Protein AF-A0A941HKG5-F1 (afdb_monomer)

Structure (mmCIF, N/CA/C/O backbone):
data_AF-A0A941HKG5-F1
#
_entry.id   AF-A0A941HKG5-F1
#
loop_
_atom_site.group_PDB
_atom_site.id
_atom_site.type_symbol
_atom_site.label_atom_id
_atom_site.label_alt_id
_atom_site.label_comp_id
_atom_site.label_asym_id
_atom_site.label_entity_id
_atom_site.label_seq_id
_atom_site.pdbx_PDB_ins_code
_atom_site.Cartn_x
_atom_site.Cartn_y
_atom_site.Cartn_z
_atom_site.occupancy
_atom_site.B_iso_or_equiv
_atom_site.auth_seq_id
_atom_site.auth_comp_id
_atom_site.auth_asym_id
_atom_site.auth_atom_id
_atom_site.pdbx_PDB_model_num
ATOM 1 N N . MET A 1 1 ? 20.394 -18.582 -4.230 1.00 53.31 1 MET A N 1
ATOM 2 C CA . MET A 1 1 ? 21.376 -18.535 -5.340 1.00 53.31 1 MET A CA 1
ATOM 3 C C . MET A 1 1 ? 20.877 -17.696 -6.530 1.00 53.31 1 MET A C 1
ATOM 5 O O . MET A 1 1 ? 21.577 -17.605 -7.527 1.00 53.31 1 MET A O 1
ATOM 9 N N . ASP A 1 2 ? 19.723 -17.016 -6.420 1.00 62.53 2 ASP A N 1
ATOM 10 C CA . ASP A 1 2 ? 19.100 -16.258 -7.524 1.00 62.53 2 ASP A CA 1
ATOM 11 C C . ASP A 1 2 ? 19.699 -14.875 -7.804 1.00 62.53 2 ASP A C 1
ATOM 13 O O . ASP A 1 2 ? 19.486 -14.318 -8.877 1.00 62.53 2 ASP A O 1
ATOM 17 N N . LYS A 1 3 ? 20.489 -14.322 -6.875 1.00 72.69 3 LYS A N 1
ATOM 18 C CA . LYS A 1 3 ? 20.997 -12.943 -6.969 1.00 72.69 3 LYS A CA 1
ATOM 19 C C . LYS A 1 3 ? 21.971 -12.708 -8.139 1.00 72.69 3 LYS A C 1
ATOM 21 O O . LYS A 1 3 ? 22.133 -11.570 -8.557 1.00 72.69 3 LYS A O 1
ATOM 26 N N . TYR A 1 4 ? 22.581 -13.763 -8.690 1.00 85.19 4 TYR A N 1
ATOM 27 C CA . TYR A 1 4 ? 23.591 -13.672 -9.761 1.00 85.19 4 TYR A CA 1
ATOM 28 C C . TYR A 1 4 ? 23.233 -14.464 -11.022 1.00 85.19 4 TYR A C 1
ATOM 30 O O . TYR A 1 4 ? 24.073 -14.645 -11.902 1.00 85.19 4 TYR A O 1
ATOM 38 N N . LYS A 1 5 ? 21.986 -14.935 -11.137 1.00 89.19 5 LYS A N 1
ATOM 39 C CA . LYS A 1 5 ? 21.553 -15.788 -12.253 1.00 89.19 5 LYS A CA 1
ATOM 40 C C . LYS A 1 5 ? 21.750 -15.104 -13.611 1.00 89.19 5 LYS A C 1
ATOM 42 O O . LYS A 1 5 ? 22.258 -15.723 -14.538 1.00 89.19 5 LYS A O 1
ATOM 47 N N . LEU A 1 6 ? 21.422 -13.813 -13.703 1.00 89.62 6 LEU A N 1
ATOM 48 C CA . LEU A 1 6 ? 21.609 -13.016 -14.921 1.00 89.62 6 LEU A CA 1
ATOM 49 C C . LEU A 1 6 ? 23.087 -12.786 -15.249 1.00 89.62 6 LEU A C 1
ATOM 51 O O . LEU A 1 6 ? 23.476 -12.890 -16.406 1.00 89.62 6 LEU A O 1
ATOM 55 N N . THR A 1 7 ? 23.919 -12.534 -14.237 1.00 89.81 7 THR A N 1
ATOM 56 C CA . THR A 1 7 ? 25.368 -12.373 -14.413 1.00 89.81 7 THR A CA 1
ATOM 57 C C . THR A 1 7 ? 26.009 -13.661 -14.928 1.00 89.81 7 THR A C 1
ATOM 59 O O . THR A 1 7 ? 26.839 -13.608 -15.829 1.00 89.81 7 THR A O 1
ATOM 62 N N . LEU A 1 8 ? 25.585 -14.821 -14.414 1.00 93.06 8 LEU A N 1
ATOM 63 C CA . LEU A 1 8 ? 26.057 -16.126 -14.879 1.00 93.06 8 LEU A CA 1
ATOM 64 C C . LEU A 1 8 ? 25.635 -16.39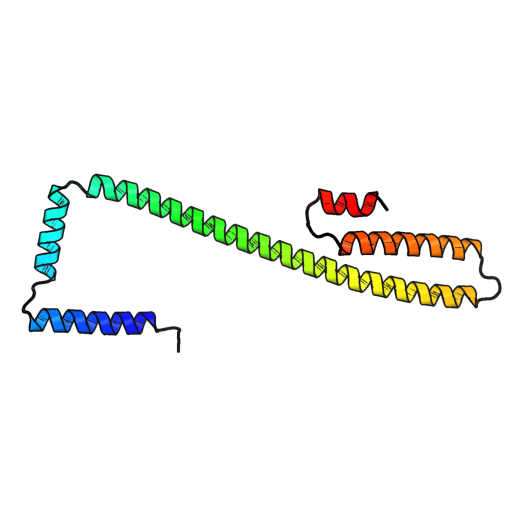3 -16.332 1.00 93.06 8 LEU A C 1
ATOM 66 O O . LEU A 1 8 ? 26.458 -16.816 -17.135 1.00 93.06 8 LEU A O 1
ATOM 70 N N . ILE A 1 9 ? 24.377 -16.104 -16.685 1.00 93.31 9 ILE A N 1
ATOM 71 C CA . ILE A 1 9 ? 23.881 -16.230 -18.065 1.00 93.31 9 ILE A CA 1
ATOM 72 C C . ILE A 1 9 ? 24.673 -15.314 -19.004 1.00 93.31 9 ILE A C 1
ATOM 74 O O . ILE A 1 9 ? 25.105 -15.756 -20.065 1.00 93.31 9 ILE A O 1
ATOM 78 N N . GLY A 1 10 ? 24.914 -14.064 -18.599 1.00 92.88 10 GLY A N 1
ATOM 79 C CA . GLY A 1 10 ? 25.717 -13.115 -19.367 1.00 92.88 10 GLY A CA 1
ATOM 80 C C . GLY A 1 10 ? 27.156 -13.589 -19.573 1.00 92.88 10 GLY A C 1
ATOM 81 O O . GLY A 1 10 ? 27.687 -13.455 -20.670 1.00 92.88 10 GLY A O 1
ATOM 82 N N . LEU A 1 11 ? 27.761 -14.203 -18.553 1.00 94.00 11 LEU A N 1
ATOM 83 C CA . LEU A 1 11 ? 29.112 -14.760 -18.634 1.00 94.00 11 LEU A CA 1
ATOM 84 C C . LEU A 1 11 ? 29.181 -15.987 -19.552 1.00 94.00 11 LEU A C 1
ATOM 86 O O . LEU A 1 11 ? 30.104 -16.108 -20.350 1.00 94.00 11 LEU A O 1
ATOM 90 N N . VAL A 1 12 ? 28.195 -16.883 -19.487 1.00 95.44 12 VAL A N 1
ATOM 91 C CA . VAL A 1 12 ? 28.121 -18.033 -20.401 1.00 95.44 12 VAL A CA 1
ATOM 92 C C . VAL A 1 12 ? 27.939 -17.562 -21.844 1.00 95.44 12 VAL A C 1
ATOM 94 O O . VAL A 1 12 ? 28.626 -18.052 -22.738 1.00 95.44 12 VAL A O 1
ATOM 97 N N . LEU A 1 13 ? 27.063 -16.579 -22.074 1.00 94.38 13 LEU A N 1
ATOM 98 C CA . LEU A 1 13 ? 26.854 -15.995 -23.398 1.00 94.38 13 LEU A CA 1
ATOM 99 C C . LEU A 1 13 ? 28.116 -15.308 -23.925 1.00 94.38 13 LEU A C 1
ATOM 101 O O . LEU A 1 13 ? 28.469 -15.523 -25.080 1.00 94.38 13 LEU A O 1
ATOM 105 N N . SER A 1 14 ? 28.818 -14.517 -23.108 1.00 92.31 14 SER A N 1
ATOM 106 C CA . SER A 1 14 ? 30.019 -13.808 -23.563 1.00 92.31 14 SER A CA 1
ATOM 107 C C . SER A 1 14 ? 31.134 -14.773 -23.965 1.00 92.31 14 SER A C 1
ATOM 109 O O . SER A 1 14 ? 31.724 -14.612 -25.033 1.00 92.31 14 SER A O 1
ATOM 111 N N . VAL A 1 15 ? 31.368 -15.816 -23.162 1.00 94.50 15 VAL A N 1
ATOM 112 C CA . VAL A 1 15 ? 32.340 -16.871 -23.473 1.00 94.50 15 VAL A CA 1
ATOM 113 C C . VAL A 1 15 ? 31.938 -17.612 -24.747 1.00 94.50 15 VAL A C 1
ATOM 115 O O . VAL A 1 15 ? 32.781 -17.833 -25.613 1.00 94.50 15 VAL A O 1
ATOM 118 N N . PHE A 1 16 ? 30.654 -17.947 -24.902 1.00 93.69 16 PHE A N 1
ATOM 119 C CA . PHE A 1 16 ? 30.142 -18.617 -26.096 1.00 93.69 16 PHE A CA 1
ATOM 120 C C . PHE A 1 16 ? 30.334 -17.780 -27.370 1.00 93.69 16 PHE A C 1
ATOM 122 O O . PHE A 1 16 ? 30.853 -18.285 -28.368 1.00 93.69 16 PHE A O 1
ATOM 129 N N . PHE A 1 17 ? 29.969 -16.494 -27.340 1.00 90.00 17 PHE A N 1
ATOM 130 C CA . PHE A 1 17 ? 30.156 -15.585 -28.474 1.00 90.00 17 PHE A CA 1
ATOM 131 C C . PHE A 1 17 ? 31.633 -15.405 -28.821 1.00 90.00 17 PHE A C 1
ATOM 133 O O . PHE A 1 17 ? 31.985 -15.457 -29.996 1.00 90.00 17 PHE A O 1
ATOM 140 N N . TYR A 1 18 ? 32.498 -15.257 -27.816 1.00 88.75 18 TYR A N 1
ATOM 141 C CA . TYR A 1 18 ? 33.941 -15.143 -28.019 1.00 88.75 18 TYR A CA 1
ATOM 142 C C . TYR A 1 18 ? 34.528 -16.391 -28.691 1.00 88.75 18 TYR A C 1
ATOM 144 O O . TYR A 1 18 ? 35.242 -16.289 -29.687 1.00 88.75 18 TYR A O 1
ATOM 152 N N . PHE A 1 19 ? 34.1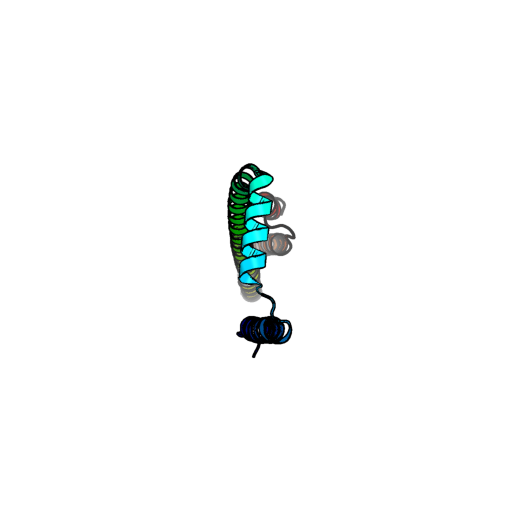73 -17.581 -28.198 1.00 91.56 19 PHE A N 1
ATOM 153 C CA . PHE A 1 19 ? 34.660 -18.845 -28.752 1.00 91.56 19 PHE A CA 1
ATOM 154 C C . PHE A 1 19 ? 34.180 -19.063 -30.193 1.00 91.56 19 PHE A C 1
ATOM 156 O O . PHE A 1 19 ? 34.941 -19.498 -31.059 1.00 91.56 19 PHE A O 1
ATOM 163 N N . THR A 1 20 ? 32.922 -18.708 -30.462 1.00 88.06 20 THR A N 1
ATOM 164 C CA . THR A 1 20 ? 32.322 -18.777 -31.799 1.00 88.06 20 THR A CA 1
ATOM 165 C C . THR A 1 20 ? 33.001 -17.804 -32.764 1.00 88.06 20 THR A C 1
ATOM 167 O O . THR A 1 20 ? 33.284 -18.177 -33.899 1.00 88.06 20 THR A O 1
ATOM 170 N N . ALA A 1 21 ? 33.312 -16.584 -32.312 1.00 88.56 21 ALA A N 1
ATOM 171 C CA . ALA A 1 21 ? 33.996 -15.577 -33.119 1.00 88.56 21 ALA A CA 1
ATOM 172 C C . ALA A 1 21 ? 35.382 -16.050 -33.577 1.00 88.56 21 ALA A C 1
ATOM 174 O O . ALA A 1 21 ? 35.713 -15.917 -34.749 1.00 88.56 21 ALA A O 1
ATOM 175 N N . ILE A 1 22 ? 36.154 -16.659 -32.670 1.00 89.44 22 ILE A N 1
ATOM 176 C CA . ILE A 1 22 ? 37.486 -17.195 -32.980 1.00 89.44 22 ILE A CA 1
ATOM 177 C C . ILE A 1 22 ? 37.396 -18.407 -33.907 1.00 89.44 22 ILE A C 1
ATOM 179 O O . ILE A 1 22 ? 38.110 -18.469 -34.899 1.00 89.44 22 ILE A O 1
ATOM 183 N N . THR A 1 23 ? 36.518 -19.367 -33.602 1.00 89.69 23 THR A N 1
ATOM 184 C CA . THR A 1 23 ? 36.441 -20.635 -34.355 1.00 89.69 23 THR A CA 1
ATOM 185 C C . THR A 1 23 ? 35.993 -20.426 -35.802 1.00 89.69 23 THR A C 1
ATOM 187 O O . THR A 1 23 ? 36.389 -21.177 -36.686 1.00 89.69 23 THR A O 1
ATOM 190 N N . LEU A 1 24 ? 35.149 -19.422 -36.041 1.00 88.69 24 LEU A N 1
ATOM 191 C CA . LEU A 1 24 ? 34.619 -19.098 -37.365 1.00 88.69 24 LEU A CA 1
ATOM 192 C C . LEU A 1 24 ? 35.378 -17.953 -38.054 1.00 88.69 24 LEU A C 1
ATOM 194 O O . LEU A 1 24 ? 34.909 -17.486 -39.090 1.00 88.69 24 LEU A O 1
ATOM 198 N N . GLU A 1 25 ? 36.485 -17.476 -37.466 1.00 83.50 25 GLU A N 1
ATOM 199 C CA . GLU A 1 25 ? 37.254 -16.311 -37.943 1.00 83.50 25 GLU A CA 1
ATOM 200 C C . GLU A 1 25 ? 36.346 -15.106 -38.257 1.00 83.50 25 GLU A C 1
ATOM 202 O O . GLU A 1 25 ? 36.527 -14.361 -39.219 1.00 83.50 25 GLU A O 1
ATOM 207 N N . LEU A 1 26 ? 35.295 -14.929 -37.451 1.00 83.12 26 LEU A N 1
ATOM 208 C CA . LEU A 1 26 ? 34.346 -13.847 -37.640 1.00 83.12 26 LEU A CA 1
ATOM 209 C C . LEU A 1 26 ? 34.934 -12.573 -37.047 1.00 83.12 26 LEU A C 1
ATOM 211 O O . LEU A 1 26 ? 34.957 -12.392 -35.829 1.00 83.12 26 LEU A O 1
ATOM 215 N N . GLU A 1 27 ? 35.291 -11.639 -37.922 1.00 84.94 27 GLU A N 1
ATOM 216 C CA . GLU A 1 27 ? 35.559 -10.240 -37.583 1.00 84.94 27 GLU A CA 1
ATOM 217 C C . GLU A 1 27 ? 34.246 -9.532 -37.196 1.00 84.94 27 GLU A C 1
ATOM 219 O O . GLU A 1 27 ? 33.734 -8.649 -37.885 1.00 84.94 27 GLU A O 1
ATOM 224 N N . LEU A 1 28 ? 33.631 -9.971 -36.090 1.00 81.75 28 LEU A N 1
ATOM 225 C CA . LEU A 1 28 ? 32.333 -9.484 -35.614 1.00 81.75 28 LEU A CA 1
ATOM 226 C C . LEU A 1 28 ? 32.341 -7.973 -35.385 1.00 81.75 28 LEU A C 1
ATOM 228 O O . LEU A 1 28 ? 31.336 -7.316 -35.639 1.00 81.75 28 LEU A O 1
ATOM 232 N N . PHE A 1 29 ? 33.471 -7.431 -34.928 1.00 81.62 29 PHE A N 1
ATOM 233 C CA . PHE A 1 29 ? 33.636 -5.997 -34.730 1.00 81.62 29 PHE A CA 1
ATOM 234 C C . PHE A 1 29 ? 33.576 -5.239 -36.059 1.00 81.62 29 PHE A C 1
ATOM 236 O O . PHE A 1 29 ? 32.816 -4.288 -36.188 1.00 81.62 29 PHE A O 1
ATOM 243 N N . GLU A 1 30 ? 34.295 -5.701 -37.077 1.00 86.31 30 GLU A N 1
ATOM 244 C CA . GLU A 1 30 ? 34.339 -5.061 -38.395 1.00 86.31 30 GLU A CA 1
ATOM 245 C C . GLU A 1 30 ? 32.990 -5.158 -39.114 1.00 86.31 30 GLU A C 1
ATOM 247 O O . GLU A 1 30 ? 32.489 -4.167 -39.646 1.00 86.31 30 GLU A O 1
ATOM 252 N N . LYS A 1 31 ? 32.322 -6.315 -39.017 1.00 86.19 31 LYS A N 1
ATOM 253 C CA . LYS A 1 31 ? 30.940 -6.487 -39.491 1.00 86.19 31 LYS A CA 1
ATOM 254 C C . LYS A 1 31 ? 29.956 -5.581 -38.756 1.00 86.19 31 LYS A C 1
ATOM 256 O O . LYS A 1 31 ? 29.026 -5.075 -39.377 1.00 86.19 31 LYS A O 1
ATOM 261 N N . PHE A 1 32 ? 30.149 -5.362 -37.458 1.00 84.00 32 PHE A N 1
ATOM 262 C CA . PHE A 1 32 ? 29.328 -4.440 -36.679 1.00 84.00 32 PHE A CA 1
ATOM 263 C C . PHE A 1 32 ? 29.549 -2.982 -37.103 1.00 84.00 32 PHE A C 1
ATOM 265 O O . PHE A 1 32 ? 28.576 -2.254 -37.272 1.00 84.00 32 PHE A O 1
ATOM 272 N N . ILE A 1 33 ? 30.795 -2.571 -37.357 1.00 86.75 33 ILE A N 1
ATOM 273 C CA . ILE A 1 33 ? 31.108 -1.238 -37.893 1.00 86.75 33 ILE A CA 1
ATOM 274 C C . ILE A 1 33 ? 30.500 -1.050 -39.288 1.00 86.75 33 ILE A C 1
ATOM 276 O O . ILE A 1 33 ? 29.844 -0.041 -39.532 1.00 86.75 33 ILE A O 1
ATOM 280 N N . ALA A 1 34 ? 30.640 -2.031 -40.184 1.00 86.94 34 ALA A N 1
ATOM 281 C CA . ALA A 1 34 ? 30.031 -1.983 -41.515 1.00 86.94 34 ALA A CA 1
ATOM 282 C C . ALA A 1 34 ? 28.495 -1.925 -41.447 1.00 86.94 34 ALA A C 1
ATOM 284 O O . ALA A 1 34 ? 27.858 -1.204 -42.214 1.00 86.94 34 ALA A O 1
ATOM 285 N N . PHE A 1 35 ? 27.893 -2.645 -40.498 1.00 84.88 35 PHE A N 1
ATOM 286 C CA . PHE A 1 35 ? 26.461 -2.583 -40.233 1.00 84.88 35 PHE A CA 1
ATOM 287 C C . PHE A 1 35 ? 26.028 -1.202 -39.721 1.00 84.88 35 PHE A C 1
ATOM 289 O O . PHE A 1 35 ? 25.063 -0.646 -40.242 1.00 84.88 35 PHE A O 1
ATOM 296 N N . LEU A 1 36 ? 26.752 -0.606 -38.770 1.00 82.94 36 LEU A N 1
ATOM 297 C CA . LEU A 1 36 ? 26.475 0.755 -38.298 1.00 82.94 36 LEU A CA 1
ATOM 298 C C . LEU A 1 36 ? 26.595 1.789 -39.426 1.00 82.94 36 LEU A C 1
ATOM 300 O O . LEU A 1 36 ? 25.701 2.615 -39.580 1.00 82.94 36 LEU A O 1
ATOM 304 N N . ALA A 1 37 ? 27.628 1.684 -40.266 1.00 84.12 37 ALA A N 1
ATOM 305 C CA . ALA A 1 37 ? 27.788 2.539 -41.442 1.00 84.12 37 ALA A CA 1
ATOM 306 C C . ALA A 1 37 ? 26.644 2.354 -42.458 1.00 84.12 37 ALA A C 1
ATOM 308 O O . ALA A 1 37 ? 26.223 3.306 -43.109 1.00 84.12 37 ALA A O 1
ATOM 309 N N . SER A 1 38 ? 26.096 1.138 -42.582 1.00 83.56 38 SER A N 1
ATOM 310 C CA . SER A 1 38 ? 24.920 0.897 -43.426 1.00 83.56 38 SER A CA 1
ATOM 311 C C . SER A 1 38 ? 23.644 1.527 -42.861 1.00 83.56 38 SER A C 1
ATOM 313 O O . SER A 1 38 ? 22.806 1.959 -43.640 1.00 83.56 38 SER A O 1
ATOM 315 N N . ILE A 1 39 ? 23.506 1.627 -41.533 1.00 79.69 39 ILE A N 1
ATOM 316 C CA . ILE A 1 39 ? 22.376 2.296 -40.866 1.00 79.69 39 ILE A CA 1
ATOM 317 C C . ILE A 1 39 ? 22.452 3.816 -41.041 1.00 79.69 39 ILE A C 1
ATOM 319 O O . ILE A 1 39 ? 21.417 4.455 -41.218 1.00 79.69 39 ILE A O 1
ATOM 323 N N . GLU A 1 40 ? 23.657 4.386 -41.032 1.00 76.62 40 GLU A N 1
ATOM 324 C CA . GLU A 1 40 ? 23.887 5.819 -41.259 1.00 76.62 40 GLU A CA 1
ATOM 325 C C . GLU A 1 40 ? 23.358 6.276 -42.630 1.00 76.62 40 GLU A C 1
ATOM 327 O O . GLU A 1 40 ? 22.778 7.351 -42.740 1.00 76.62 40 GLU A O 1
ATOM 332 N N . GLN A 1 41 ? 23.433 5.422 -43.662 1.00 77.75 41 GLN A N 1
ATOM 333 C CA . GLN A 1 41 ? 22.856 5.716 -44.986 1.00 77.75 41 GLN A CA 1
ATOM 334 C C . GLN A 1 41 ? 21.330 5.875 -44.983 1.00 77.75 41 GLN A C 1
ATOM 336 O O . GLN A 1 41 ? 20.774 6.439 -45.923 1.00 77.75 41 GLN A O 1
ATOM 341 N N . PHE A 1 42 ? 20.648 5.348 -43.968 1.00 79.62 42 PHE A N 1
ATOM 342 C CA . PHE A 1 42 ? 19.196 5.416 -43.845 1.00 79.62 42 PHE A CA 1
ATOM 343 C C . PHE A 1 42 ? 18.731 6.570 -42.940 1.00 79.62 42 PHE A C 1
ATOM 345 O O . PHE A 1 42 ? 17.539 6.619 -42.641 1.00 79.62 42 PHE A O 1
ATOM 352 N N . GLU A 1 43 ? 19.638 7.450 -42.479 1.00 79.25 43 GLU A N 1
ATOM 353 C CA . GLU A 1 43 ? 19.337 8.595 -41.586 1.00 79.25 43 GLU A CA 1
ATOM 354 C C . GLU A 1 43 ? 18.487 8.180 -40.366 1.00 79.25 43 GLU A C 1
ATOM 356 O O . GLU A 1 43 ? 17.627 8.897 -39.853 1.00 79.25 43 GLU A O 1
ATOM 361 N N . VAL A 1 44 ? 18.694 6.943 -39.900 1.00 79.00 44 VAL A N 1
ATOM 362 C CA . VAL A 1 44 ? 17.872 6.324 -38.850 1.00 79.00 44 VAL A CA 1
ATOM 363 C C . VAL A 1 44 ? 18.068 7.046 -37.517 1.00 79.00 44 VAL A C 1
ATOM 365 O O . VAL A 1 44 ? 17.195 6.994 -36.652 1.00 79.00 44 VAL A O 1
ATOM 368 N N . ASP A 1 45 ? 19.184 7.750 -37.351 1.00 75.00 45 ASP A N 1
ATOM 369 C CA . ASP A 1 45 ? 19.474 8.621 -36.219 1.00 75.00 45 ASP A CA 1
ATOM 370 C C . ASP A 1 45 ? 18.454 9.761 -36.066 1.00 75.00 45 ASP A C 1
ATOM 372 O O . ASP A 1 45 ? 18.052 10.049 -34.933 1.00 75.00 45 ASP A O 1
ATOM 376 N N . GLU A 1 46 ? 17.941 10.323 -37.168 1.00 84.00 46 GLU A N 1
ATOM 377 C CA . GLU A 1 46 ? 16.923 11.384 -37.142 1.00 84.00 46 GLU A CA 1
ATOM 378 C C . GLU A 1 46 ? 15.601 10.899 -36.525 1.00 84.00 46 GLU A C 1
ATOM 380 O O . GLU A 1 46 ? 14.909 11.655 -35.843 1.00 84.00 46 GLU A O 1
ATOM 385 N N . ILE A 1 47 ? 15.276 9.612 -36.681 1.00 84.75 47 ILE A N 1
ATOM 386 C CA . ILE A 1 47 ? 14.090 8.995 -36.074 1.00 84.75 47 ILE A CA 1
ATOM 387 C C . ILE A 1 47 ? 14.411 8.429 -34.689 1.00 84.75 47 ILE A C 1
ATOM 389 O O . ILE A 1 47 ? 13.613 8.596 -33.765 1.00 84.75 47 ILE A O 1
ATOM 393 N N . ILE A 1 48 ? 15.568 7.781 -34.510 1.00 86.19 48 ILE A N 1
ATOM 394 C CA . ILE A 1 48 ? 15.963 7.135 -33.251 1.00 86.19 48 ILE A CA 1
ATOM 395 C C . ILE A 1 48 ? 16.056 8.150 -32.118 1.00 86.19 48 ILE A C 1
ATOM 397 O O . ILE A 1 48 ? 15.587 7.847 -31.023 1.00 86.19 48 ILE A O 1
ATOM 401 N N . ILE A 1 49 ? 16.642 9.331 -32.342 1.00 87.12 49 ILE A N 1
ATOM 402 C CA . ILE A 1 49 ? 16.853 10.311 -31.268 1.00 87.12 49 ILE A CA 1
ATOM 403 C C . ILE A 1 49 ? 15.509 10.789 -30.678 1.00 87.12 49 ILE A C 1
ATOM 405 O O . ILE A 1 49 ? 15.327 10.651 -29.462 1.00 87.12 49 ILE A O 1
ATOM 409 N N . PRO A 1 50 ? 14.525 11.267 -31.471 1.00 91.31 50 PRO A N 1
ATOM 410 C CA . PRO A 1 50 ? 13.191 11.591 -30.963 1.00 91.31 50 PRO A CA 1
ATOM 411 C C . PRO A 1 50 ? 12.495 10.414 -30.272 1.00 91.31 50 PRO A C 1
ATOM 413 O O . PRO A 1 50 ? 11.862 10.595 -29.230 1.00 91.31 50 PRO A O 1
ATOM 416 N N . LEU A 1 51 ? 12.636 9.202 -30.815 1.00 91.25 51 LEU A N 1
ATOM 417 C CA . LEU A 1 51 ? 12.027 7.993 -30.257 1.00 91.25 51 LEU A CA 1
ATOM 418 C C . LEU A 1 51 ? 12.634 7.619 -28.899 1.00 91.25 51 LEU A C 1
ATOM 420 O O . LEU A 1 51 ? 11.912 7.263 -27.967 1.00 91.25 51 LEU A O 1
ATOM 424 N N . LEU A 1 52 ? 13.953 7.751 -28.761 1.00 92.12 52 LEU A N 1
ATOM 425 C CA . LEU A 1 52 ? 14.676 7.527 -27.515 1.00 92.12 52 LEU A CA 1
ATOM 426 C C . LEU A 1 52 ? 14.237 8.545 -26.463 1.00 92.12 52 LEU A C 1
ATOM 428 O O . LEU A 1 52 ? 13.910 8.153 -25.343 1.00 92.12 52 LEU A O 1
ATOM 432 N N . ILE A 1 53 ? 14.150 9.828 -26.828 1.00 94.25 53 ILE A N 1
ATOM 433 C CA . ILE A 1 53 ? 13.643 10.881 -25.938 1.00 94.25 53 ILE A CA 1
ATOM 434 C C . ILE A 1 53 ? 12.225 10.529 -25.469 1.00 94.25 53 ILE A C 1
ATOM 436 O O . ILE A 1 53 ? 11.973 10.494 -24.263 1.00 94.25 53 ILE A O 1
ATOM 440 N N . PHE A 1 54 ? 11.319 10.193 -26.393 1.00 95.62 54 PHE A N 1
ATOM 441 C CA . PHE A 1 54 ? 9.955 9.779 -26.062 1.00 95.62 54 PHE A CA 1
ATOM 442 C C . PHE A 1 54 ? 9.930 8.596 -25.084 1.00 95.62 54 PHE A C 1
ATOM 444 O O . PHE A 1 54 ? 9.244 8.654 -24.061 1.00 95.62 54 PHE A O 1
ATOM 451 N N . PHE A 1 55 ? 10.711 7.545 -25.347 1.00 95.38 55 PHE A N 1
ATOM 452 C CA . PHE A 1 55 ? 10.752 6.366 -24.484 1.00 95.38 55 PHE A CA 1
ATOM 453 C C . PHE A 1 55 ? 11.346 6.642 -23.104 1.00 95.38 55 PHE A C 1
ATOM 455 O O . PHE A 1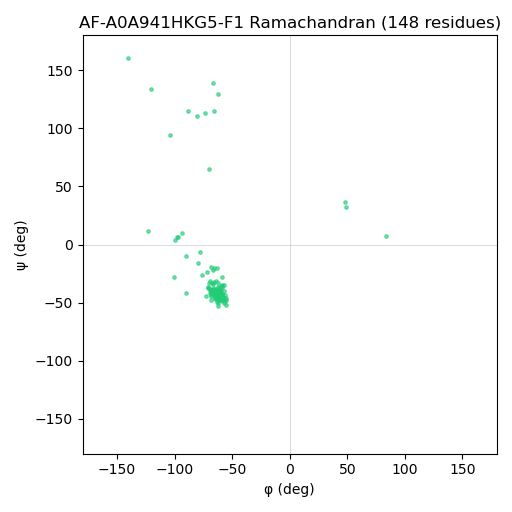 55 ? 10.871 6.068 -22.124 1.00 95.38 55 PHE A O 1
ATOM 462 N N . VAL A 1 56 ? 12.332 7.536 -22.990 1.00 96.50 56 VAL A N 1
ATOM 463 C CA . VAL A 1 56 ? 12.866 7.962 -21.689 1.00 96.50 56 VAL A CA 1
ATOM 464 C C . VAL A 1 56 ? 11.773 8.633 -20.860 1.00 96.50 56 VAL A C 1
ATOM 466 O O . VAL A 1 56 ? 11.571 8.258 -19.704 1.00 96.50 56 VAL A O 1
ATOM 469 N N . PHE A 1 57 ? 11.023 9.572 -21.442 1.00 96.69 57 PHE A N 1
ATOM 470 C CA . PHE A 1 57 ? 9.916 10.222 -20.737 1.00 96.69 57 PHE A CA 1
ATOM 471 C C . PHE A 1 57 ? 8.798 9.236 -20.386 1.00 96.69 57 PHE A C 1
ATOM 473 O O . PHE A 1 57 ? 8.334 9.229 -19.246 1.00 96.69 57 PHE A O 1
ATOM 480 N N . LEU A 1 58 ? 8.436 8.335 -21.303 1.00 95.88 58 LEU A N 1
ATOM 481 C CA . LEU A 1 58 ? 7.458 7.274 -21.048 1.00 95.88 58 LEU A CA 1
ATOM 482 C C . LEU A 1 58 ? 7.894 6.376 -19.883 1.00 95.88 58 LEU A C 1
ATOM 484 O O . LEU A 1 58 ? 7.083 6.042 -19.012 1.00 95.88 58 LEU A O 1
ATOM 488 N N . PHE A 1 59 ? 9.175 6.004 -19.832 1.00 95.81 59 PHE A N 1
ATOM 489 C CA . PHE A 1 59 ? 9.729 5.193 -18.754 1.00 95.81 59 PHE A CA 1
ATOM 490 C C . PHE A 1 59 ? 9.689 5.933 -17.413 1.00 95.81 59 PHE A C 1
ATOM 492 O O . PHE A 1 59 ? 9.242 5.367 -16.412 1.00 95.81 59 PHE A O 1
ATOM 499 N N . ILE A 1 60 ? 10.090 7.209 -17.390 1.00 95.88 60 ILE A N 1
ATOM 500 C CA . ILE A 1 60 ? 10.028 8.057 -16.192 1.00 95.88 60 ILE A CA 1
ATOM 501 C C . ILE A 1 60 ? 8.587 8.168 -15.686 1.00 95.88 60 ILE A C 1
ATOM 503 O O . ILE A 1 60 ? 8.340 7.951 -14.498 1.00 95.88 60 ILE A O 1
ATOM 507 N N . ASP A 1 61 ? 7.628 8.461 -16.562 1.00 93.88 61 ASP A N 1
ATOM 508 C CA . ASP A 1 61 ? 6.220 8.603 -16.187 1.00 93.88 61 ASP A CA 1
ATOM 509 C C . ASP A 1 61 ? 5.641 7.297 -15.646 1.00 93.88 61 ASP A C 1
ATOM 511 O O . ASP A 1 61 ? 4.984 7.286 -14.599 1.00 93.88 61 ASP A O 1
ATOM 515 N N . THR A 1 62 ? 5.946 6.179 -16.302 1.00 92.88 62 THR A N 1
ATOM 516 C CA . THR A 1 62 ? 5.511 4.849 -15.860 1.00 92.88 62 THR A CA 1
ATOM 517 C C . THR A 1 62 ? 6.087 4.515 -14.485 1.00 92.88 62 THR A C 1
ATOM 519 O O . THR A 1 62 ? 5.353 4.095 -13.586 1.00 92.88 62 THR A O 1
ATOM 522 N N . TYR A 1 63 ? 7.380 4.773 -14.272 1.00 92.88 63 TYR A N 1
ATOM 523 C CA . TYR A 1 63 ? 8.042 4.539 -12.992 1.00 92.88 63 TYR A CA 1
ATOM 524 C C . TYR A 1 63 ? 7.452 5.405 -11.870 1.00 92.88 63 TYR A C 1
ATOM 526 O O . TYR A 1 63 ? 7.131 4.906 -10.786 1.00 92.88 63 TYR A O 1
ATOM 534 N N . ARG A 1 64 ? 7.238 6.702 -12.132 1.00 92.12 64 ARG A N 1
ATOM 535 C CA . ARG A 1 64 ? 6.614 7.629 -11.173 1.00 92.12 64 ARG A CA 1
ATOM 536 C C . ARG A 1 64 ? 5.192 7.200 -10.825 1.00 92.12 64 ARG A C 1
ATOM 538 O O . ARG A 1 64 ? 4.821 7.229 -9.650 1.00 92.12 64 ARG A O 1
ATOM 545 N N . ARG A 1 65 ? 4.406 6.773 -11.817 1.00 90.81 65 ARG A N 1
ATOM 546 C CA . ARG A 1 65 ? 3.036 6.291 -11.607 1.00 90.81 65 ARG A CA 1
ATOM 547 C C . ARG A 1 65 ? 3.012 5.021 -10.764 1.00 90.81 65 ARG A C 1
ATOM 549 O O . ARG A 1 65 ? 2.207 4.945 -9.840 1.00 90.81 65 ARG A O 1
ATOM 556 N N . SER A 1 66 ? 3.922 4.081 -11.018 1.00 88.88 66 SER A N 1
ATOM 557 C CA . SER A 1 66 ? 4.050 2.860 -10.218 1.00 88.88 66 SER A CA 1
ATOM 558 C C . SER A 1 66 ? 4.341 3.177 -8.751 1.00 88.88 66 SER A C 1
ATOM 560 O O . SER A 1 66 ? 3.636 2.689 -7.871 1.00 88.88 66 SER A O 1
ATOM 562 N N . LYS A 1 67 ? 5.311 4.063 -8.475 1.00 88.94 67 LYS A N 1
ATOM 563 C CA . LYS A 1 67 ? 5.607 4.487 -7.097 1.00 88.94 67 LYS A CA 1
ATOM 564 C C . LYS A 1 67 ? 4.424 5.166 -6.421 1.00 88.94 67 LYS A C 1
ATOM 566 O O . LYS A 1 67 ? 4.174 4.932 -5.244 1.00 88.94 67 LYS A O 1
ATOM 571 N N . LYS A 1 68 ? 3.689 6.011 -7.150 1.00 91.56 68 LYS A N 1
ATOM 572 C CA . LYS A 1 68 ? 2.501 6.673 -6.602 1.00 91.56 68 LYS A CA 1
ATOM 573 C C . LYS A 1 68 ? 1.439 5.649 -6.201 1.00 91.56 68 LYS A C 1
ATOM 575 O O . LYS A 1 68 ? 0.907 5.746 -5.104 1.00 91.56 68 LYS A O 1
ATOM 580 N N . VAL A 1 69 ? 1.167 4.661 -7.054 1.00 92.69 69 VAL A N 1
ATOM 581 C CA . VAL A 1 69 ? 0.200 3.592 -6.756 1.00 92.69 69 VAL A CA 1
ATOM 582 C C . VAL A 1 69 ? 0.641 2.768 -5.547 1.00 92.69 69 VAL A C 1
ATOM 584 O O . VAL A 1 69 ? -0.177 2.482 -4.681 1.00 92.69 69 VAL A O 1
ATOM 587 N N . GLU A 1 70 ? 1.927 2.436 -5.442 1.00 91.12 70 GLU A N 1
ATOM 588 C CA . GLU A 1 70 ? 2.470 1.712 -4.289 1.00 91.12 70 GLU A CA 1
ATOM 589 C C . GLU A 1 70 ? 2.272 2.487 -2.976 1.00 91.12 70 GLU A C 1
ATOM 591 O O . GLU A 1 70 ? 1.782 1.929 -1.996 1.00 91.12 70 GLU A O 1
ATOM 596 N N . VAL A 1 71 ? 2.571 3.790 -2.973 1.00 91.88 71 VAL A N 1
ATOM 597 C CA . VAL A 1 71 ? 2.375 4.661 -1.803 1.00 91.88 71 VAL A CA 1
ATOM 598 C C . VAL A 1 71 ? 0.897 4.787 -1.431 1.00 91.88 71 VAL A C 1
ATOM 600 O O . VAL A 1 71 ? 0.559 4.692 -0.253 1.00 91.88 71 VAL A O 1
ATOM 603 N N . GLU A 1 72 ? 0.005 4.984 -2.402 1.00 89.12 72 GLU A N 1
ATOM 604 C CA . GLU A 1 72 ? -1.439 5.065 -2.140 1.00 89.12 72 GLU A CA 1
ATOM 605 C C . GLU A 1 72 ? -1.994 3.735 -1.603 1.00 89.12 72 GLU A C 1
ATOM 607 O O . GLU A 1 72 ? -2.752 3.727 -0.633 1.00 89.12 72 GLU A O 1
ATOM 612 N N . ASN A 1 73 ? -1.540 2.599 -2.137 1.00 88.75 73 ASN A N 1
ATOM 613 C CA . ASN A 1 73 ? -1.902 1.282 -1.613 1.00 88.75 73 ASN A CA 1
ATOM 614 C C . ASN A 1 73 ? -1.378 1.064 -0.188 1.00 88.75 73 ASN A C 1
ATOM 616 O O . ASN A 1 73 ? -2.094 0.526 0.656 1.00 88.75 73 ASN A O 1
ATOM 620 N N . ALA A 1 74 ? -0.153 1.506 0.111 1.00 88.88 74 ALA A N 1
ATOM 621 C CA . ALA A 1 74 ? 0.398 1.434 1.460 1.00 88.88 74 ALA A CA 1
ATOM 622 C C . ALA A 1 74 ? -0.429 2.268 2.453 1.00 88.88 74 ALA A C 1
ATOM 624 O O . ALA A 1 74 ? -0.777 1.769 3.524 1.00 88.88 74 ALA A O 1
ATOM 625 N N . LYS A 1 75 ? -0.816 3.499 2.084 1.00 87.62 75 LYS A N 1
ATOM 626 C CA . LYS A 1 75 ? -1.718 4.339 2.894 1.00 87.62 75 LYS A CA 1
ATOM 627 C C . LYS A 1 75 ? -3.058 3.648 3.146 1.00 87.62 75 LYS A C 1
ATOM 629 O O . LYS A 1 75 ? -3.524 3.618 4.282 1.00 87.62 75 LYS A O 1
ATOM 634 N N . LEU A 1 76 ? -3.650 3.063 2.106 1.00 85.94 76 LEU A N 1
ATOM 635 C CA . LEU A 1 76 ? -4.925 2.353 2.199 1.00 85.94 76 LEU A CA 1
ATOM 636 C C . LEU A 1 76 ? -4.830 1.137 3.132 1.00 85.94 76 LEU A C 1
ATOM 638 O O . LEU A 1 76 ? -5.724 0.919 3.948 1.00 85.94 76 LEU A O 1
ATOM 642 N N . ASN A 1 77 ? -3.734 0.381 3.069 1.00 85.06 77 ASN A N 1
ATOM 643 C CA . ASN A 1 77 ? -3.495 -0.750 3.967 1.00 85.06 77 ASN A CA 1
ATOM 644 C C . ASN A 1 77 ? -3.341 -0.309 5.429 1.00 85.06 77 ASN A C 1
ATOM 646 O O . ASN A 1 77 ? -3.931 -0.929 6.313 1.00 85.06 77 ASN A O 1
ATOM 650 N N . ILE A 1 78 ? -2.602 0.776 5.686 1.00 86.81 78 ILE A N 1
ATOM 651 C CA . ILE A 1 78 ? -2.468 1.354 7.033 1.00 86.81 78 ILE A CA 1
ATOM 652 C C . ILE A 1 78 ? -3.837 1.783 7.564 1.00 86.81 78 ILE A C 1
ATOM 654 O O . ILE A 1 78 ? -4.186 1.465 8.698 1.00 86.81 78 ILE A O 1
ATOM 658 N N . TYR A 1 79 ? -4.638 2.458 6.740 1.00 84.88 79 TYR A N 1
ATOM 659 C CA . TYR A 1 79 ? -5.967 2.907 7.138 1.00 84.88 79 TYR A CA 1
ATOM 660 C C . TYR A 1 79 ? -6.906 1.734 7.458 1.00 84.88 79 TYR A C 1
ATOM 662 O O . TYR A 1 79 ? -7.570 1.749 8.492 1.00 84.88 79 TYR A O 1
ATOM 670 N N . LYS A 1 80 ? -6.902 0.673 6.639 1.00 83.31 80 LYS A N 1
ATOM 671 C CA . LYS A 1 80 ? -7.638 -0.572 6.926 1.00 83.31 80 LYS A CA 1
ATOM 672 C C . LYS A 1 80 ? -7.214 -1.203 8.251 1.00 83.31 80 LYS A C 1
ATOM 674 O O . LYS A 1 80 ? -8.069 -1.590 9.044 1.00 83.31 80 LYS A O 1
ATOM 679 N N . ALA A 1 81 ? -5.908 -1.284 8.509 1.00 84.81 81 ALA A N 1
ATOM 680 C CA . ALA A 1 81 ? -5.387 -1.820 9.764 1.00 84.81 81 ALA A CA 1
ATOM 681 C C . ALA A 1 81 ? -5.813 -0.966 10.970 1.00 84.81 81 ALA A C 1
ATOM 683 O O . ALA A 1 81 ? -6.206 -1.510 12.004 1.00 84.81 81 ALA A O 1
ATOM 684 N N . MET A 1 82 ? -5.791 0.362 10.826 1.00 86.00 82 MET A N 1
ATOM 685 C CA . MET A 1 82 ? -6.247 1.297 11.853 1.00 86.00 82 MET A CA 1
ATOM 686 C C . MET A 1 82 ? -7.741 1.121 12.143 1.00 86.00 82 MET A C 1
ATOM 688 O O . MET A 1 8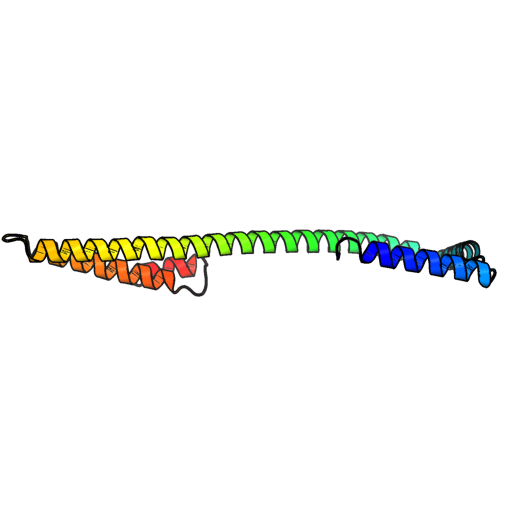2 ? -8.099 0.941 13.299 1.00 86.00 82 MET A O 1
ATOM 692 N N . LEU A 1 83 ? -8.592 1.081 11.112 1.00 83.25 83 LEU A N 1
ATOM 693 C CA . LEU A 1 83 ? -10.032 0.825 11.247 1.00 83.25 83 LEU A CA 1
ATOM 694 C C . LEU A 1 83 ? -10.317 -0.499 11.955 1.00 83.25 83 LEU A C 1
ATOM 696 O O . LEU A 1 83 ? -11.093 -0.535 12.905 1.00 83.25 83 LEU A O 1
ATOM 700 N N . SER A 1 84 ? -9.659 -1.579 11.528 1.00 82.69 84 SER A N 1
ATOM 701 C CA . SER A 1 84 ? -9.802 -2.891 12.163 1.00 82.69 84 SER A CA 1
ATOM 702 C C . SER A 1 84 ? -9.378 -2.858 13.633 1.00 82.69 84 SER A C 1
ATOM 704 O O . SER A 1 84 ? -10.037 -3.459 14.479 1.00 82.69 84 SER A O 1
ATOM 706 N N . SER A 1 85 ? -8.301 -2.139 13.957 1.00 85.62 85 SER A N 1
ATOM 707 C CA . SER A 1 85 ? -7.828 -1.992 15.337 1.00 85.62 85 SER A CA 1
ATOM 708 C C . SER A 1 85 ? -8.799 -1.162 16.177 1.00 85.62 85 SER A C 1
ATOM 710 O O . SER A 1 85 ? -9.126 -1.549 17.296 1.00 85.62 85 SER A O 1
ATOM 712 N N . SER A 1 86 ? -9.314 -0.057 15.633 1.00 85.94 86 SER A N 1
ATOM 713 C CA . SER A 1 86 ? -10.355 0.749 16.273 1.00 85.94 86 SER A CA 1
ATOM 714 C C . SER A 1 86 ? -11.617 -0.070 16.517 1.00 85.94 86 SER A C 1
ATOM 716 O O . SER A 1 86 ? -12.156 -0.006 17.614 1.00 85.94 86 SER A O 1
ATOM 718 N N . HIS A 1 87 ? -12.049 -0.891 15.555 1.00 84.50 87 HIS A N 1
ATOM 719 C CA . HIS A 1 87 ? -13.178 -1.803 15.736 1.00 84.50 87 HIS A CA 1
ATOM 720 C C . HIS A 1 87 ? -12.945 -2.754 16.918 1.00 84.50 87 HIS A C 1
ATOM 722 O O . HIS A 1 87 ? -13.809 -2.869 17.782 1.00 84.50 87 HIS A O 1
ATOM 728 N N . HIS A 1 88 ? -11.757 -3.358 17.028 1.00 85.19 88 HIS A N 1
ATOM 729 C CA . HIS A 1 88 ? -11.406 -4.190 18.184 1.00 85.19 88 HIS A CA 1
ATOM 730 C C . HIS A 1 88 ? -11.431 -3.425 19.516 1.00 85.19 88 HIS A C 1
ATOM 732 O O . HIS A 1 88 ? -11.988 -3.925 20.491 1.00 85.19 88 HIS A O 1
ATOM 738 N N . ILE A 1 89 ? -10.848 -2.223 19.573 1.00 86.56 89 ILE A N 1
ATOM 739 C CA . ILE A 1 89 ? -10.826 -1.393 20.791 1.00 86.56 89 ILE A CA 1
ATOM 740 C C . ILE A 1 89 ? -12.248 -1.008 21.205 1.00 86.56 89 ILE A C 1
ATOM 742 O O . ILE A 1 89 ? -12.604 -1.136 22.375 1.00 86.56 89 ILE A O 1
ATOM 746 N N . LEU A 1 90 ? -13.061 -0.560 20.249 1.00 88.94 90 LEU A N 1
ATOM 747 C CA . LEU A 1 90 ? -14.429 -0.127 20.501 1.00 88.94 90 LEU A CA 1
ATOM 748 C C . LEU A 1 90 ? -15.321 -1.296 20.920 1.00 88.94 90 LEU A C 1
ATOM 750 O O . LEU A 1 90 ? -16.110 -1.146 21.844 1.00 88.94 90 LEU A O 1
ATOM 754 N N . ASN A 1 91 ? -15.152 -2.475 20.320 1.00 87.62 91 ASN A N 1
ATOM 755 C CA . ASN A 1 91 ? -15.901 -3.659 20.729 1.00 87.62 91 ASN A CA 1
ATOM 756 C C . ASN A 1 91 ? -15.537 -4.092 22.161 1.00 87.62 91 ASN A C 1
ATOM 758 O O . ASN A 1 91 ? -16.411 -4.378 22.972 1.00 87.62 91 ASN A O 1
ATOM 762 N N . ASN A 1 92 ? -14.247 -4.055 22.515 1.00 90.12 92 ASN A N 1
ATOM 763 C CA . ASN A 1 92 ? -13.812 -4.298 23.893 1.00 90.12 92 ASN A CA 1
ATOM 764 C C . ASN A 1 92 ? -14.407 -3.286 24.878 1.00 90.12 92 ASN A C 1
ATOM 766 O O . ASN A 1 92 ? -14.772 -3.659 25.990 1.00 90.12 92 ASN A O 1
ATOM 770 N N . PHE A 1 93 ? -14.504 -2.018 24.477 1.00 90.44 93 PHE A N 1
ATOM 771 C CA . PHE A 1 93 ? -15.153 -0.990 25.282 1.00 90.44 93 PHE A CA 1
ATOM 772 C C . PHE A 1 93 ? -16.642 -1.292 25.488 1.00 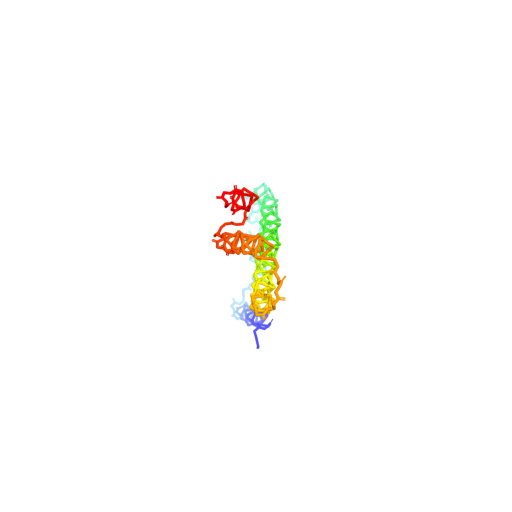90.44 93 PHE A C 1
ATOM 774 O O . PHE A 1 93 ? -17.095 -1.271 26.627 1.00 90.44 93 PHE A O 1
ATOM 781 N N . VAL A 1 94 ? -17.382 -1.652 24.433 1.00 90.06 94 VAL A N 1
ATOM 782 C CA . VAL A 1 94 ? -18.798 -2.052 24.541 1.00 90.06 94 VAL A CA 1
ATOM 783 C C . VAL A 1 94 ? -18.968 -3.199 25.541 1.00 90.06 94 VAL A C 1
ATOM 785 O O . VAL A 1 94 ? -19.778 -3.080 26.456 1.00 90.06 94 VAL A O 1
ATOM 788 N N . TYR A 1 95 ? -18.129 -4.238 25.474 1.00 90.31 95 TYR A N 1
ATOM 789 C CA . TYR A 1 95 ? -18.172 -5.330 26.454 1.00 90.31 95 TYR A CA 1
ATOM 790 C C . TYR A 1 95 ? -17.921 -4.872 27.900 1.00 90.31 95 TYR A C 1
ATOM 792 O O . TYR A 1 95 ? -18.549 -5.379 28.827 1.00 90.31 95 TYR A O 1
ATOM 800 N N . GLN A 1 96 ? -17.006 -3.924 28.128 1.00 90.94 96 GLN A N 1
ATOM 801 C CA . GLN A 1 96 ? -16.779 -3.370 29.470 1.00 90.94 96 GLN A CA 1
ATOM 802 C C . GLN A 1 96 ? -17.987 -2.575 29.968 1.00 90.94 96 GLN A C 1
ATOM 804 O O . GLN A 1 96 ? -18.324 -2.639 31.152 1.00 90.94 96 GLN A O 1
ATOM 809 N N . MET A 1 97 ? -18.646 -1.853 29.067 1.00 92.56 97 MET A N 1
ATOM 810 C CA . MET A 1 97 ? -19.863 -1.127 29.387 1.00 92.56 97 MET A CA 1
ATOM 811 C C . MET A 1 97 ? -21.002 -2.106 29.727 1.00 92.56 97 MET A C 1
ATOM 813 O O . MET A 1 97 ? -21.698 -1.898 30.719 1.00 92.56 97 MET A O 1
ATOM 817 N N . ASP A 1 98 ? -21.140 -3.236 29.030 1.00 89.94 98 ASP A N 1
ATOM 818 C CA . ASP A 1 98 ? -22.119 -4.273 29.396 1.00 89.94 98 ASP A CA 1
ATOM 819 C C . ASP A 1 98 ? -21.898 -4.829 30.817 1.00 89.94 98 ASP A C 1
ATOM 821 O O . ASP A 1 98 ? -22.856 -5.049 31.557 1.00 89.94 98 ASP A O 1
ATOM 825 N N . ILE A 1 99 ? -20.646 -4.989 31.258 1.00 91.56 99 ILE A N 1
ATOM 826 C CA . ILE A 1 99 ? -20.338 -5.373 32.651 1.00 91.56 99 ILE A CA 1
ATOM 827 C C . ILE A 1 99 ? -20.767 -4.274 33.635 1.00 91.56 99 ILE A C 1
ATOM 829 O O . ILE A 1 99 ? -21.312 -4.565 34.706 1.00 91.56 99 ILE A O 1
ATOM 833 N N . PHE A 1 100 ? -20.539 -3.006 33.282 1.00 91.50 100 PHE A N 1
ATOM 834 C CA . PHE A 1 100 ? -21.012 -1.873 34.076 1.00 91.50 100 PHE A CA 1
ATOM 835 C C . PHE A 1 100 ? -22.538 -1.888 34.205 1.00 91.50 100 PHE A C 1
ATOM 837 O O . PHE A 1 100 ? -23.052 -1.719 35.310 1.00 91.50 100 PHE A O 1
ATOM 844 N N . LYS A 1 101 ? -23.252 -2.156 33.106 1.00 92.00 101 LYS A N 1
ATOM 845 C CA . LYS A 1 101 ? -24.711 -2.285 33.082 1.00 92.00 101 LYS A CA 1
ATOM 846 C C . LYS A 1 101 ? -25.199 -3.335 34.076 1.00 92.00 101 LYS A C 1
ATOM 848 O O . LYS A 1 101 ? -26.020 -3.008 34.924 1.00 92.00 101 LYS A O 1
ATOM 853 N N . LEU A 1 102 ? -24.643 -4.548 34.017 1.00 92.12 102 LEU A N 1
ATOM 854 C CA . LEU A 1 102 ? -24.992 -5.637 34.938 1.00 92.12 102 LEU A CA 1
ATOM 855 C C . LEU A 1 102 ? -24.791 -5.219 36.401 1.00 92.12 102 LEU A C 1
ATOM 857 O O . LEU A 1 102 ? -25.648 -5.440 37.250 1.00 92.12 102 LEU A O 1
ATOM 861 N N . THR A 1 103 ? -23.681 -4.538 36.691 1.00 91.62 103 THR A N 1
ATOM 862 C CA . THR A 1 103 ? -23.392 -4.050 38.048 1.00 91.62 103 THR A CA 1
ATOM 863 C C . THR A 1 103 ? -24.391 -2.978 38.496 1.00 91.62 103 THR A C 1
ATOM 865 O O . THR A 1 103 ? -24.797 -2.948 39.658 1.00 91.62 103 THR A O 1
ATOM 868 N N . ALA A 1 104 ? -24.789 -2.084 37.589 1.00 92.38 104 ALA A N 1
ATOM 869 C CA . ALA A 1 104 ? -25.756 -1.028 37.863 1.00 92.38 104 ALA A CA 1
ATOM 870 C C . ALA A 1 104 ? -27.172 -1.585 38.087 1.00 92.38 104 ALA A C 1
ATOM 872 O O . ALA A 1 104 ? -27.865 -1.115 38.986 1.00 92.38 104 ALA A O 1
ATOM 873 N N . GLU A 1 105 ? -27.574 -2.605 37.322 1.00 91.19 105 GLU A N 1
ATOM 874 C CA . GLU A 1 105 ? -28.840 -3.333 37.494 1.00 91.19 105 GLU A CA 1
ATOM 875 C C . GLU A 1 105 ? -28.926 -4.027 38.858 1.00 91.19 105 GLU A C 1
ATOM 877 O O . GLU A 1 105 ? -29.960 -3.955 39.524 1.00 91.19 105 GLU A O 1
ATOM 882 N N . ASP A 1 106 ? -27.822 -4.625 39.308 1.00 93.06 106 ASP A N 1
ATOM 883 C CA . ASP A 1 106 ? -27.734 -5.304 40.603 1.00 93.06 106 ASP A CA 1
ATOM 884 C C . ASP A 1 106 ? -27.577 -4.334 41.793 1.00 93.06 106 ASP A C 1
ATOM 886 O O . ASP A 1 106 ? -27.623 -4.757 42.952 1.00 93.06 106 ASP A O 1
ATOM 890 N N . THR A 1 107 ? -27.398 -3.029 41.546 1.00 93.44 107 THR A N 1
ATOM 891 C CA . THR A 1 107 ? -27.192 -2.022 42.598 1.00 93.44 107 THR A CA 1
ATOM 892 C C . THR A 1 107 ? -28.528 -1.458 43.104 1.00 93.44 107 THR A C 1
ATOM 894 O O . THR A 1 107 ? -29.219 -0.736 42.377 1.00 93.44 107 THR A O 1
ATOM 897 N N . PRO A 1 108 ? -28.902 -1.683 44.380 1.00 92.00 108 PRO A N 1
ATOM 898 C CA . PRO A 1 108 ? -30.149 -1.159 44.926 1.00 92.00 108 PRO A CA 1
ATOM 899 C C . PRO A 1 108 ? -30.181 0.373 44.917 1.00 92.00 108 PRO A C 1
ATOM 901 O O . PRO A 1 108 ? -29.271 1.030 45.421 1.00 92.00 108 PRO A O 1
ATOM 904 N N . GLY A 1 109 ? -31.264 0.945 44.389 1.00 91.00 109 GLY A N 1
ATOM 905 C CA . GLY A 1 109 ? -31.464 2.396 44.332 1.00 91.00 109 GLY A CA 1
ATOM 906 C C . GLY A 1 109 ? -30.791 3.097 43.147 1.00 91.00 109 GLY A C 1
ATOM 907 O O . GLY A 1 109 ? -30.823 4.326 43.098 1.00 91.00 109 GLY A O 1
ATOM 908 N N . PHE A 1 110 ? -30.212 2.355 42.196 1.00 91.62 110 PHE A N 1
ATOM 909 C CA . PHE A 1 110 ? -29.721 2.930 40.943 1.00 91.62 110 PHE A CA 1
ATOM 910 C C . PHE A 1 110 ? -30.885 3.455 40.080 1.00 91.62 110 PHE A C 1
ATOM 912 O O . PHE A 1 110 ? -31.944 2.831 39.992 1.00 91.62 110 PHE A O 1
ATOM 919 N N . ASP A 1 111 ? -30.712 4.624 39.456 1.00 94.00 111 ASP A N 1
ATOM 920 C CA . ASP A 1 111 ? -31.776 5.275 38.684 1.00 94.00 111 ASP A CA 1
ATOM 921 C C . ASP A 1 111 ? -32.016 4.556 37.345 1.00 94.00 111 ASP A C 1
ATOM 923 O O . ASP A 1 111 ? -31.191 4.596 36.428 1.00 94.00 111 ASP A O 1
ATOM 927 N N . ALA A 1 112 ? -33.197 3.949 37.209 1.00 89.50 112 ALA A N 1
ATOM 928 C CA . ALA A 1 112 ? -33.619 3.241 36.004 1.00 89.50 112 ALA A CA 1
ATOM 929 C C . ALA A 1 112 ? -33.646 4.125 34.742 1.00 89.50 112 ALA A C 1
ATOM 931 O O . ALA A 1 112 ? -33.451 3.623 33.637 1.00 89.50 112 ALA A O 1
ATOM 932 N N . LYS A 1 113 ? -33.859 5.443 34.870 1.00 90.44 113 LYS A N 1
ATOM 933 C CA . LYS A 1 113 ? -33.825 6.358 33.717 1.00 90.44 113 LYS A CA 1
ATOM 934 C C . LYS A 1 113 ? -32.410 6.549 33.188 1.00 90.44 113 LYS A C 1
ATOM 936 O O . LYS A 1 113 ? -32.226 6.645 31.977 1.00 90.44 113 LYS A O 1
ATOM 941 N N . ILE A 1 114 ? -31.423 6.594 34.083 1.00 89.75 114 ILE A N 1
ATOM 942 C CA . ILE A 1 114 ? -30.009 6.681 33.702 1.00 89.75 114 ILE A CA 1
ATOM 943 C C . ILE A 1 114 ? -29.591 5.390 32.999 1.00 89.75 114 ILE A C 1
ATOM 945 O O . ILE A 1 114 ? -28.909 5.451 31.979 1.00 89.75 114 ILE A O 1
ATOM 949 N N . LEU A 1 115 ? -30.056 4.239 33.493 1.00 91.12 115 LEU A N 1
ATOM 950 C CA . LEU A 1 115 ? -29.790 2.947 32.867 1.00 91.12 115 LEU A CA 1
ATOM 951 C C . LEU A 1 115 ? -30.384 2.853 31.449 1.00 91.12 115 LEU A C 1
ATOM 953 O O . LEU A 1 115 ? -29.686 2.449 30.524 1.00 91.12 115 LEU A O 1
ATOM 957 N N . ALA A 1 116 ? -31.626 3.303 31.255 1.00 90.06 116 ALA A N 1
ATOM 958 C CA . ALA A 1 116 ? -32.263 3.330 29.935 1.00 90.06 116 ALA A CA 1
ATOM 959 C C . ALA A 1 116 ? -31.542 4.270 28.949 1.00 90.06 116 ALA A C 1
ATOM 961 O O . ALA A 1 116 ? -31.357 3.935 27.781 1.00 90.06 116 ALA A O 1
ATOM 962 N N . PHE A 1 117 ? -31.095 5.441 29.416 1.00 90.44 117 PHE A N 1
ATOM 963 C CA . PHE A 1 117 ? -30.311 6.365 28.590 1.00 90.44 117 PHE A CA 1
ATOM 964 C C . PHE A 1 117 ? -28.948 5.776 28.203 1.00 90.44 117 PHE A C 1
ATOM 966 O O . PHE A 1 117 ? -28.482 5.940 27.078 1.00 90.44 117 PHE A O 1
ATOM 973 N N . TYR A 1 118 ? -28.319 5.059 29.132 1.00 91.88 118 TYR A N 1
ATOM 974 C CA . TYR A 1 118 ? -27.086 4.330 28.884 1.00 91.88 118 TYR A CA 1
ATOM 975 C C . TYR A 1 118 ? -27.265 3.244 27.803 1.00 91.88 118 TYR A C 1
ATOM 977 O O . TYR A 1 118 ? -26.452 3.174 26.879 1.00 91.88 118 TYR A O 1
ATOM 985 N N . GLU A 1 119 ? -28.332 2.439 27.872 1.00 88.88 119 GLU A N 1
ATOM 986 C CA . GLU A 1 119 ? -28.619 1.400 26.870 1.00 88.88 119 GLU A CA 1
ATOM 987 C C . GLU A 1 119 ? -28.775 1.982 25.462 1.00 88.88 119 GLU A C 1
ATOM 989 O O . GLU A 1 119 ? -28.219 1.440 24.506 1.00 88.88 119 GLU A O 1
ATOM 994 N N . ASP A 1 120 ? -29.489 3.103 25.340 1.00 90.25 120 ASP A N 1
ATOM 995 C CA . ASP A 1 120 ? -29.708 3.773 24.058 1.00 90.25 120 ASP A CA 1
ATOM 996 C C . ASP A 1 120 ? -28.383 4.253 23.440 1.00 90.25 120 ASP A C 1
ATOM 998 O O . ASP A 1 120 ? -28.101 3.996 22.268 1.00 90.25 120 ASP A O 1
ATOM 1002 N N . ILE A 1 121 ? -27.501 4.858 24.247 1.00 87.19 121 ILE A N 1
ATOM 1003 C CA . ILE A 1 121 ? -26.171 5.287 23.788 1.00 87.19 121 ILE A CA 1
ATOM 1004 C C . ILE A 1 121 ? -25.348 4.098 23.289 1.00 87.19 121 ILE A C 1
ATOM 1006 O O . ILE A 1 121 ? -24.741 4.183 22.218 1.00 87.19 121 ILE A O 1
ATOM 1010 N N . ILE A 1 122 ? -25.301 2.998 24.041 1.00 89.81 122 ILE A N 1
ATOM 1011 C CA . ILE 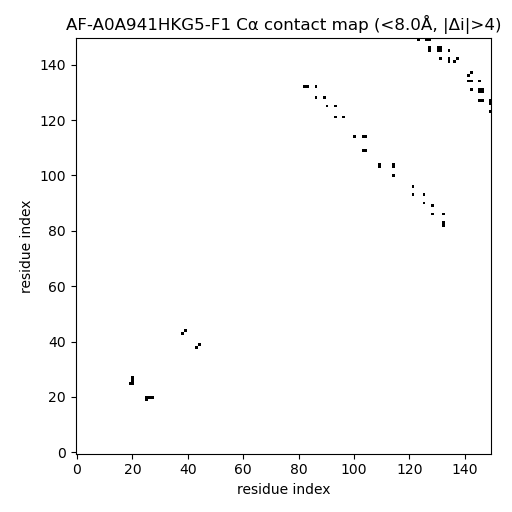A 1 122 ? -24.482 1.834 23.680 1.00 89.81 122 ILE A CA 1
ATOM 1012 C C . ILE A 1 122 ? -25.021 1.131 22.439 1.00 89.81 122 ILE A C 1
ATOM 1014 O O . ILE A 1 122 ? -24.234 0.755 21.566 1.00 89.81 122 ILE A O 1
ATOM 1018 N N . SER A 1 123 ? -26.342 1.004 22.324 1.00 87.56 123 SER A N 1
ATOM 1019 C CA . SER A 1 123 ? -27.000 0.412 21.159 1.00 87.56 123 SER A CA 1
ATOM 1020 C C . SER A 1 123 ? -26.717 1.219 19.888 1.00 87.56 123 SER A C 1
ATOM 1022 O O . SER A 1 123 ? -26.204 0.677 18.903 1.00 87.56 123 SER A O 1
ATOM 1024 N N . ASN A 1 124 ? -26.929 2.539 19.944 1.00 86.12 124 ASN A N 1
ATOM 1025 C CA . ASN A 1 124 ? -26.664 3.442 18.822 1.00 86.12 124 ASN A CA 1
ATOM 1026 C C . ASN A 1 124 ? -25.176 3.450 18.440 1.00 86.12 124 ASN A C 1
ATOM 1028 O O . ASN A 1 124 ? -24.824 3.333 17.265 1.00 86.12 124 ASN A O 1
ATOM 1032 N N . THR A 1 125 ? -24.283 3.503 19.431 1.00 86.00 125 THR A N 1
ATOM 1033 C CA . THR A 1 125 ? -22.830 3.485 19.200 1.00 86.00 125 THR A CA 1
ATOM 1034 C C . THR A 1 125 ? -22.386 2.171 18.552 1.00 86.00 125 THR A C 1
ATOM 1036 O O . THR A 1 125 ? -21.626 2.181 17.583 1.00 86.00 125 THR A O 1
ATOM 1039 N N . SER A 1 126 ? -22.901 1.033 19.022 1.00 86.00 126 SER A N 1
ATOM 1040 C CA . SER A 1 126 ? -22.595 -0.288 18.455 1.00 86.00 126 SER A CA 1
ATOM 1041 C C . SER A 1 126 ? -23.063 -0.411 17.003 1.00 86.00 126 SER A C 1
ATOM 1043 O O . SER A 1 126 ? -22.335 -0.939 16.157 1.00 86.00 126 SER A O 1
ATOM 1045 N N . HIS A 1 127 ? -24.243 0.129 16.681 1.00 85.62 127 HIS A N 1
ATOM 1046 C CA . HIS A 1 127 ? -24.756 0.166 15.312 1.00 85.62 127 HIS A CA 1
ATOM 1047 C C . HIS A 1 127 ? -23.863 1.006 14.381 1.00 85.62 127 HIS A C 1
ATOM 1049 O O . HIS A 1 127 ? -23.511 0.565 13.281 1.00 85.62 127 HIS A O 1
ATOM 1055 N N . GLN A 1 128 ? -23.432 2.188 14.831 1.00 83.06 128 GLN A N 1
ATOM 1056 C CA . GLN A 1 128 ? -22.528 3.059 14.072 1.00 83.06 128 GLN A CA 1
ATOM 1057 C C . GLN A 1 128 ? -21.156 2.408 13.838 1.00 83.06 128 GLN A C 1
ATOM 1059 O O . GLN A 1 128 ? -20.627 2.459 12.725 1.00 83.06 128 GLN A O 1
ATOM 1064 N N . ILE A 1 129 ? -20.597 1.731 14.849 1.00 83.69 129 ILE A N 1
ATOM 1065 C CA . ILE A 1 129 ? -19.325 0.998 14.733 1.00 83.69 129 ILE A CA 1
ATOM 1066 C C . ILE A 1 129 ? -19.425 -0.126 13.698 1.00 83.69 129 ILE A C 1
ATOM 1068 O O . ILE A 1 129 ? -18.528 -0.273 12.866 1.00 83.69 129 ILE A O 1
ATOM 1072 N N . ASN A 1 130 ? -20.509 -0.904 13.727 1.00 80.81 130 ASN A N 1
ATOM 1073 C CA . ASN A 1 130 ? -20.736 -1.989 12.770 1.00 80.81 130 ASN A CA 1
ATOM 1074 C C . ASN A 1 130 ? -20.980 -1.477 11.345 1.00 80.81 130 ASN A C 1
ATOM 1076 O O . ASN A 1 130 ? -20.577 -2.116 10.374 1.00 80.81 130 ASN A O 1
ATOM 1080 N N . SER A 1 131 ? -21.614 -0.315 11.201 1.00 80.06 131 SER A N 1
ATOM 1081 C CA . SER A 1 131 ? -21.821 0.314 9.893 1.00 80.06 131 SER A CA 1
ATOM 1082 C C . SER A 1 131 ? -20.496 0.783 9.283 1.00 80.06 131 SER A C 1
ATOM 1084 O O . SER A 1 131 ? -20.261 0.598 8.091 1.00 80.06 131 SER A O 1
ATOM 1086 N N . LEU A 1 132 ? -19.589 1.317 10.108 1.00 77.62 132 LEU A N 1
ATOM 1087 C CA . LEU A 1 132 ? -18.240 1.718 9.696 1.00 77.62 132 LEU A CA 1
ATOM 1088 C C . LEU A 1 132 ? -17.319 0.530 9.375 1.00 77.62 132 LEU A C 1
ATOM 1090 O O . LEU A 1 132 ? -16.514 0.619 8.448 1.00 77.62 132 LEU A O 1
ATOM 1094 N N . SER A 1 133 ? -17.403 -0.575 10.124 1.00 73.50 133 SER A N 1
ATOM 1095 C CA . SER A 1 133 ? -16.514 -1.733 9.931 1.00 73.50 133 SER A CA 1
ATOM 1096 C C . SER A 1 133 ? -16.818 -2.534 8.661 1.00 73.50 133 SER A C 1
ATOM 1098 O O . SER A 1 133 ? -15.921 -3.181 8.121 1.00 73.50 133 SER A O 1
ATOM 1100 N N . ASN A 1 134 ? -18.051 -2.454 8.154 1.00 75.62 134 ASN A N 1
ATOM 1101 C CA . ASN A 1 134 ? -18.510 -3.182 6.968 1.00 75.62 134 ASN A CA 1
ATOM 1102 C C . ASN A 1 134 ? -18.385 -2.388 5.655 1.00 75.62 134 ASN A C 1
ATOM 1104 O O . ASN A 1 134 ? -18.887 -2.823 4.616 1.00 75.62 134 ASN A O 1
ATOM 1108 N N . LEU A 1 135 ? -17.710 -1.234 5.665 1.00 72.12 135 LEU A N 1
ATOM 1109 C CA . LEU A 1 135 ? -17.484 -0.444 4.457 1.00 72.12 135 LEU A CA 1
ATOM 1110 C C . LEU A 1 135 ? -16.574 -1.179 3.461 1.00 72.12 135 LEU A C 1
ATOM 1112 O O . LEU A 1 135 ? -15.384 -1.389 3.696 1.00 72.12 135 LEU A O 1
ATOM 1116 N N . THR A 1 136 ? -17.130 -1.527 2.299 1.00 64.19 136 THR A N 1
ATOM 1117 C CA . THR A 1 136 ? -16.397 -2.164 1.192 1.00 64.19 136 THR A CA 1
ATOM 1118 C C . THR A 1 136 ? -15.522 -1.184 0.409 1.00 64.19 136 THR A C 1
ATOM 1120 O O . THR A 1 136 ? -14.518 -1.591 -0.179 1.00 64.19 136 THR A O 1
ATOM 1123 N N . THR A 1 137 ? -15.877 0.105 0.408 1.00 67.50 137 THR A N 1
ATOM 1124 C CA . THR A 1 137 ? -15.096 1.191 -0.198 1.00 67.50 137 THR A CA 1
ATOM 1125 C C . THR A 1 137 ? -14.729 2.222 0.857 1.00 67.50 137 THR A C 1
ATOM 1127 O O . THR A 1 137 ? -15.558 2.628 1.669 1.00 67.50 137 THR A O 1
ATOM 1130 N 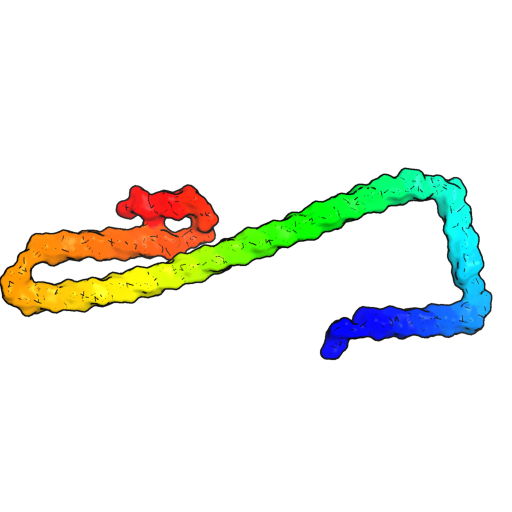N . ILE A 1 138 ? -13.463 2.635 0.852 1.00 68.12 138 ILE A N 1
ATOM 1131 C CA . ILE A 1 138 ? -12.932 3.652 1.756 1.00 68.12 138 ILE A CA 1
ATOM 1132 C C . ILE A 1 138 ? -12.786 4.934 0.943 1.00 68.12 138 ILE A C 1
ATOM 1134 O O . ILE A 1 138 ? -11.783 5.136 0.258 1.00 68.12 138 ILE A O 1
ATOM 1138 N N . ASP A 1 139 ? -13.809 5.774 0.995 1.00 73.38 139 ASP A N 1
ATOM 1139 C CA . ASP A 1 139 ? -13.815 7.117 0.437 1.00 73.38 139 ASP A CA 1
ATOM 1140 C C . ASP A 1 139 ? -14.559 8.057 1.397 1.00 73.38 139 ASP A C 1
ATOM 1142 O O . ASP A 1 139 ? -15.279 7.625 2.297 1.00 73.38 139 ASP A O 1
ATOM 1146 N N . GLU A 1 140 ? -14.335 9.364 1.269 1.00 72.69 140 GLU A N 1
ATOM 1147 C CA . GLU A 1 140 ? -14.890 10.342 2.213 1.00 72.69 140 GLU A CA 1
ATOM 1148 C C . GLU A 1 140 ? -16.425 10.285 2.282 1.00 72.69 140 GLU A C 1
ATOM 1150 O O . GLU A 1 140 ? -17.013 10.455 3.354 1.00 72.69 140 GLU A O 1
ATOM 1155 N N . TYR A 1 141 ? -17.073 10.013 1.147 1.00 78.31 141 TYR A N 1
ATOM 1156 C CA . TYR A 1 141 ? -18.522 9.932 1.060 1.00 78.31 141 TYR A CA 1
ATOM 1157 C C . TYR A 1 141 ? -19.050 8.659 1.730 1.00 78.31 141 TYR A C 1
ATOM 1159 O O . TYR A 1 141 ? -20.001 8.740 2.514 1.00 78.31 141 TYR A O 1
ATOM 1167 N N . SER A 1 142 ? -18.419 7.505 1.494 1.00 71.69 142 SER A N 1
ATOM 1168 C CA . SER A 1 142 ? -18.807 6.235 2.122 1.00 71.69 142 SER A CA 1
ATOM 1169 C C . SER A 1 142 ? -18.660 6.278 3.648 1.00 71.69 142 SER A C 1
ATOM 1171 O O . SER A 1 142 ? -19.565 5.854 4.362 1.00 71.69 142 SER A O 1
ATOM 1173 N N . ILE A 1 143 ? -17.588 6.896 4.157 1.00 72.56 143 ILE A N 1
ATOM 1174 C CA . ILE A 1 143 ? -17.347 7.054 5.601 1.00 72.56 143 ILE A CA 1
ATOM 1175 C C . ILE A 1 143 ? -18.362 8.006 6.246 1.00 72.56 143 ILE A C 1
ATOM 1177 O O . ILE A 1 143 ? -18.871 7.734 7.331 1.00 72.56 143 ILE A O 1
ATOM 1181 N N . ARG A 1 144 ? -18.668 9.148 5.615 1.00 72.94 144 ARG A N 1
ATOM 1182 C CA . ARG A 1 144 ? -19.637 10.110 6.175 1.00 72.94 144 ARG A CA 1
ATOM 1183 C C . ARG A 1 144 ? -21.061 9.561 6.173 1.00 72.94 144 ARG A C 1
ATOM 1185 O O . ARG A 1 144 ? -21.798 9.770 7.134 1.00 72.94 144 ARG A O 1
ATOM 1192 N N . SER A 1 145 ? -21.452 8.877 5.102 1.00 75.38 145 SER A N 1
ATOM 1193 C CA . SER A 1 145 ? -22.808 8.340 4.958 1.00 75.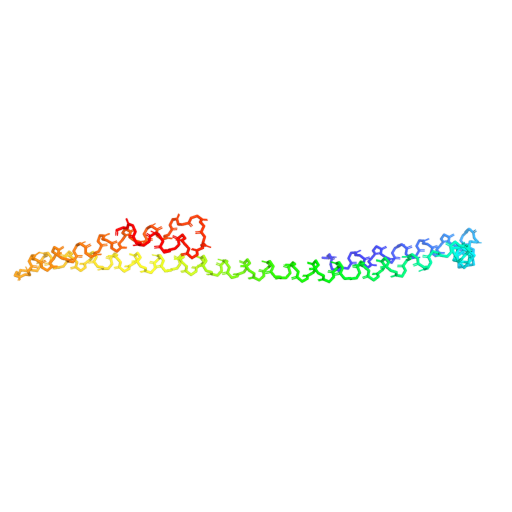38 145 SER A CA 1
ATOM 1194 C C . SER A 1 145 ? -23.091 7.172 5.907 1.00 75.38 145 SER A C 1
ATOM 1196 O O . SER A 1 145 ? -24.203 7.092 6.425 1.00 75.38 145 SER A O 1
ATOM 1198 N N . SER A 1 146 ? -22.097 6.335 6.229 1.00 68.38 146 SER A N 1
ATOM 1199 C CA . SER A 1 146 ? -22.275 5.197 7.147 1.00 68.38 146 SER A CA 1
ATOM 1200 C C . SER A 1 146 ? -22.532 5.587 8.604 1.00 68.38 146 SER A C 1
ATOM 1202 O O . SER A 1 146 ? -23.009 4.759 9.372 1.00 68.38 146 SER A O 1
ATOM 1204 N N . VAL A 1 147 ? -22.195 6.818 9.003 1.00 64.75 147 VAL A N 1
ATOM 1205 C CA . VAL A 1 147 ? -22.378 7.311 10.382 1.00 64.75 147 VAL A CA 1
ATOM 1206 C C . VAL A 1 147 ? -23.626 8.186 10.518 1.00 64.75 147 VAL A C 1
ATOM 1208 O O . VAL A 1 147 ? -24.212 8.236 11.590 1.00 64.75 147 VAL A O 1
ATOM 1211 N N . MET A 1 148 ? -24.055 8.868 9.448 1.00 62.34 148 MET A N 1
ATOM 1212 C CA . MET A 1 148 ? -25.192 9.805 9.493 1.00 62.34 148 MET A CA 1
ATOM 1213 C C . MET A 1 148 ? -26.567 9.182 9.198 1.00 62.34 148 MET A C 1
ATOM 1215 O O . MET A 1 148 ? -27.572 9.864 9.373 1.00 62.34 148 MET A O 1
ATOM 1219 N N . MET A 1 149 ? -26.632 7.932 8.730 1.00 51.75 149 MET A N 1
ATOM 1220 C CA . MET A 1 149 ? -27.901 7.224 8.472 1.00 51.75 149 MET A CA 1
ATOM 1221 C C . MET A 1 149 ? -28.311 6.243 9.586 1.00 51.75 149 MET A C 1
ATOM 1223 O O . MET A 1 149 ? -29.302 5.534 9.414 1.00 51.75 149 MET A O 1
ATOM 1227 N N . GLY A 1 150 ? -27.549 6.181 10.684 1.00 45.69 150 GLY A N 1
ATOM 1228 C CA . GLY A 1 150 ? -27.847 5.370 11.870 1.00 45.69 150 GLY A CA 1
ATOM 1229 C C . GLY A 1 150 ? -28.581 6.167 12.933 1.00 45.69 150 GLY A C 1
ATOM 1230 O O . GLY A 1 150 ? -28.113 7.292 13.220 1.00 45.69 150 GLY A O 1
#

Solvent-accessible surface area (backbone atoms only — not comparable to full-atom values): 8458 Å² total; per-residue (Å²): 129,73,92,49,51,66,60,51,52,51,50,54,50,52,53,50,52,53,53,50,30,62,77,67,69,46,60,58,65,60,53,48,51,53,49,52,58,56,45,59,77,65,54,47,63,75,56,48,53,60,50,50,53,50,50,52,52,52,50,52,52,52,51,54,51,52,53,51,51,52,51,52,51,51,53,52,51,52,50,52,53,48,52,56,49,50,51,53,54,52,52,53,48,53,56,53,48,53,53,49,49,56,53,48,73,72,37,89,87,56,59,66,69,59,52,54,52,49,50,52,52,52,52,55,50,51,52,34,52,53,42,56,72,67,56,90,59,94,47,77,65,55,58,53,50,37,54,72,79,105

Radius of gyration: 34.9 Å; Cα contacts (8 Å, |Δi|>4): 35; chains: 1; bounding box: 71×32×90 Å

Sequence (150 aa):
MDKYKLTLIGLVLSVFFYFTAITLELELFEKFIAFLASIEQFEVDEIIIPLLIFFVFLFIDTYRRSKKVEVENAKLNIYKAMLSSSHHILNNFVYQMDIFKLTAEDTPGFDAKILAFYEDIISNTSHQINSLSNLTTIDEYSIRSSVMMG

Mean predicted align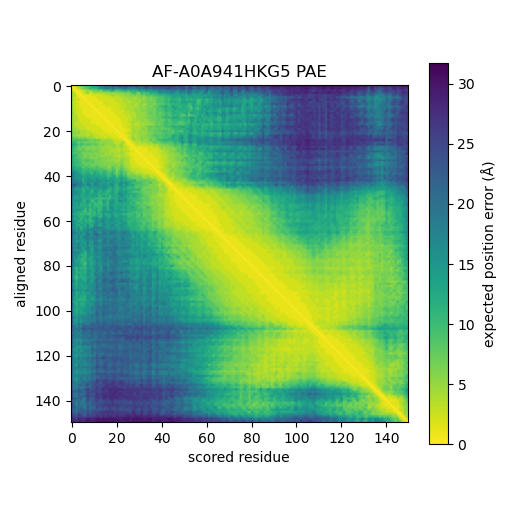ed error: 12.33 Å

Foldseek 3Di:
DPPCPVVVVVVVVVVVVVVVCVVVVPPVVVVVVVVVVVVVVVVVVVVVVVVVVVVVVVVVVVVVVVVVVVVVVVVVVVVLVVLVVVLVVLVVVLVVLVVVLVVLVVDPPRDPVVSVVSVVVSVLSNQLSVLQNPQPDDDPVSNVVSNVVD

pLDDT: mean 85.52, std 8.96, range [45.69, 96.69]

Secondary structure (DSSP, 8-state):
-GGGHHHHHHHHHHHHHHHHHHHTT--HHHHHHHHHHHHHTTTHHHHHHHHHHHHHHHHHHHHHHHHHHHHHHHHHHHHHHHHHHHHHHHHHHHHHHHHHHHHHHTSTT--HHHHHHHHHHHHHHHHHHHHHHT-SS-SHHHHHHHHH--